Protein AF-A0A432TG39-F1 (afdb_monomer_lite)

Structure (mmCIF, N/CA/C/O backbone):
data_AF-A0A432TG39-F1
#
_entry.id   AF-A0A432TG39-F1
#
loop_
_atom_site.group_PDB
_atom_site.id
_atom_site.type_symbol
_atom_site.label_atom_id
_atom_site.label_alt_id
_atom_site.label_comp_id
_atom_site.label_asym_id
_atom_site.label_entity_id
_atom_site.label_seq_id
_atom_site.pdbx_PDB_ins_code
_atom_site.Cartn_x
_atom_site.Cartn_y
_atom_site.Cartn_z
_atom_site.occupancy
_atom_site.B_iso_or_equiv
_atom_site.auth_seq_id
_atom_site.auth_comp_id
_atom_site.auth_asym_id
_atom_site.auth_atom_id
_atom_site.pdbx_PDB_model_num
ATOM 1 N N . MET A 1 1 ? 24.230 2.345 -32.643 1.00 71.50 1 MET A N 1
ATOM 2 C CA . MET A 1 1 ? 24.298 1.499 -31.431 1.00 71.50 1 MET A CA 1
ATOM 3 C C . MET A 1 1 ? 22.951 0.822 -31.250 1.00 71.50 1 MET A C 1
ATOM 5 O O . MET A 1 1 ? 21.948 1.474 -31.507 1.00 71.50 1 MET A O 1
ATOM 9 N N . THR A 1 2 ? 22.921 -0.449 -30.846 1.00 90.81 2 THR A N 1
ATOM 10 C CA . THR A 1 2 ? 21.672 -1.199 -30.614 1.00 90.81 2 THR A CA 1
ATOM 11 C C . THR A 1 2 ? 21.435 -1.331 -29.115 1.00 90.81 2 THR A C 1
ATOM 13 O O . THR A 1 2 ? 22.387 -1.602 -28.381 1.00 90.81 2 THR A O 1
ATOM 16 N N . LEU A 1 3 ? 20.190 -1.149 -28.669 1.00 94.06 3 LEU A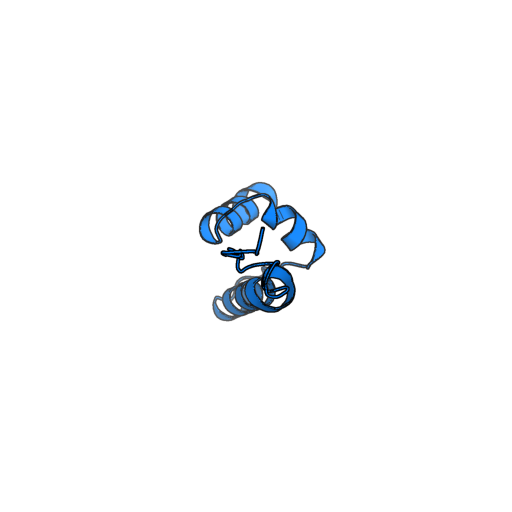 N 1
ATOM 17 C CA . LEU A 1 3 ? 19.777 -1.358 -27.280 1.00 94.06 3 LEU A CA 1
ATOM 18 C C . LEU A 1 3 ? 20.178 -2.768 -26.811 1.00 94.06 3 LEU A C 1
ATOM 20 O O . LEU A 1 3 ? 19.913 -3.747 -27.506 1.00 94.06 3 LEU A O 1
ATOM 24 N N . LYS A 1 4 ? 20.853 -2.860 -25.659 1.00 96.25 4 LYS A N 1
ATOM 25 C CA . LYS A 1 4 ? 21.365 -4.129 -25.109 1.00 96.25 4 LYS A CA 1
ATOM 26 C C . LYS A 1 4 ? 20.519 -4.677 -23.962 1.00 96.25 4 LYS A C 1
ATOM 28 O O . LYS A 1 4 ? 20.462 -5.891 -23.809 1.00 96.25 4 LYS A O 1
ATOM 33 N N . ALA A 1 5 ? 19.885 -3.8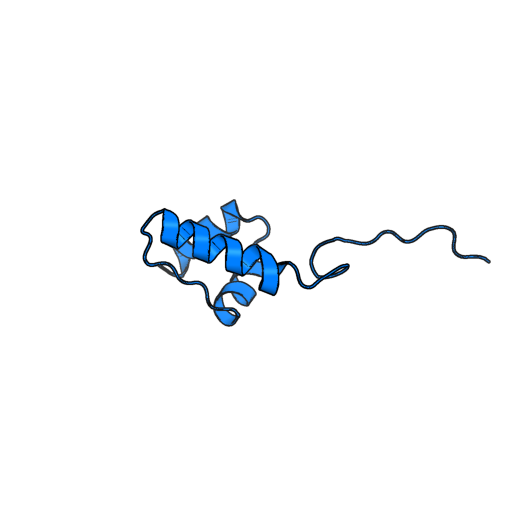07 -23.176 1.00 95.94 5 ALA A N 1
ATOM 34 C CA . ALA A 1 5 ? 19.046 -4.199 -22.049 1.00 95.94 5 ALA A CA 1
ATOM 35 C C . ALA A 1 5 ? 18.058 -3.088 -21.667 1.00 95.94 5 ALA A C 1
ATOM 37 O O . ALA A 1 5 ? 18.329 -1.908 -21.894 1.00 95.94 5 ALA A O 1
ATOM 38 N N . LEU A 1 6 ? 16.951 -3.499 -21.047 1.00 94.56 6 LEU A N 1
ATOM 39 C CA . LEU A 1 6 ? 16.007 -2.660 -20.311 1.00 94.56 6 LEU A CA 1
ATOM 40 C C . LEU A 1 6 ? 15.772 -3.322 -18.953 1.00 94.56 6 LEU A C 1
ATOM 42 O O . LEU A 1 6 ? 15.527 -4.526 -18.898 1.00 94.56 6 LEU A O 1
ATOM 46 N N . ILE A 1 7 ? 15.871 -2.545 -17.878 1.00 94.38 7 ILE A N 1
ATOM 47 C CA . ILE A 1 7 ? 15.556 -2.994 -16.521 1.00 94.38 7 ILE A CA 1
ATOM 48 C C . ILE A 1 7 ? 14.287 -2.261 -16.119 1.00 94.38 7 ILE A C 1
ATOM 50 O O . ILE A 1 7 ? 14.267 -1.032 -16.105 1.00 94.38 7 ILE A O 1
ATOM 54 N N . PHE A 1 8 ? 13.239 -3.027 -15.844 1.00 94.06 8 PHE A N 1
ATOM 55 C CA . PHE A 1 8 ? 11.956 -2.499 -15.417 1.00 94.06 8 PHE A CA 1
ATOM 56 C C . PHE A 1 8 ? 11.818 -2.700 -13.920 1.00 94.06 8 PHE A C 1
ATOM 58 O O . PHE A 1 8 ? 12.074 -3.791 -13.407 1.00 94.06 8 PHE A O 1
ATOM 65 N N . ASP A 1 9 ? 11.396 -1.640 -13.251 1.00 88.25 9 ASP A N 1
ATOM 66 C CA . ASP A 1 9 ? 10.744 -1.778 -11.961 1.00 88.25 9 ASP A CA 1
ATOM 67 C C . ASP A 1 9 ? 9.402 -2.517 -12.140 1.00 88.25 9 ASP A C 1
ATOM 69 O O . ASP A 1 9 ? 8.909 -2.675 -13.262 1.00 88.25 9 ASP A O 1
ATOM 73 N N . VAL A 1 10 ? 8.830 -3.023 -11.053 1.00 86.62 10 VAL A N 1
ATOM 74 C CA . VAL A 1 10 ? 7.596 -3.812 -11.084 1.00 86.62 10 VAL A CA 1
ATOM 75 C C . VAL A 1 10 ? 6.398 -2.900 -10.862 1.00 86.62 10 VAL A C 1
ATOM 77 O O . VAL A 1 10 ? 5.579 -2.711 -11.771 1.00 86.62 10 VAL A O 1
ATOM 80 N N . ASP A 1 11 ? 6.318 -2.311 -9.671 1.00 82.69 11 ASP A N 1
ATOM 81 C CA . ASP A 1 11 ? 5.134 -1.600 -9.205 1.00 82.69 11 ASP A CA 1
ATOM 82 C C . ASP A 1 11 ? 4.993 -0.242 -9.893 1.00 82.69 11 ASP A C 1
ATOM 84 O O . ASP A 1 11 ? 5.928 0.549 -9.979 1.00 82.69 11 ASP A O 1
ATOM 88 N N . GLY A 1 12 ? 3.826 0.016 -10.482 1.00 83.19 12 GLY A N 1
ATOM 89 C CA . GLY A 1 12 ? 3.573 1.232 -11.261 1.00 83.19 12 GLY A CA 1
ATOM 90 C C . GLY A 1 12 ? 4.299 1.299 -12.612 1.00 83.19 12 GLY A C 1
ATOM 91 O O . GLY A 1 12 ? 3.993 2.185 -13.409 1.00 83.19 12 GLY A O 1
ATOM 92 N N . THR A 1 13 ? 5.208 0.361 -12.905 1.00 89.00 13 THR A N 1
ATOM 93 C CA . THR A 1 13 ? 5.965 0.305 -14.166 1.00 89.00 13 THR A CA 1
ATOM 94 C C . THR A 1 13 ? 5.428 -0.771 -15.108 1.00 89.00 13 THR A C 1
ATOM 96 O O . THR A 1 13 ? 5.136 -0.472 -16.265 1.00 89.00 13 THR A O 1
ATOM 99 N N . LEU A 1 14 ? 5.253 -2.012 -14.637 1.00 90.81 14 LEU A N 1
ATOM 100 C CA . LEU A 1 14 ? 4.643 -3.081 -15.443 1.00 90.81 14 LEU A CA 1
ATOM 101 C C . LEU A 1 14 ? 3.112 -3.058 -15.363 1.00 90.81 14 LEU A C 1
ATOM 103 O O . LEU A 1 14 ? 2.438 -3.405 -16.332 1.00 90.81 14 LEU A O 1
ATOM 107 N N . ALA A 1 15 ? 2.567 -2.651 -14.216 1.00 86.56 15 ALA A N 1
ATOM 108 C CA . ALA A 1 15 ? 1.134 -2.520 -13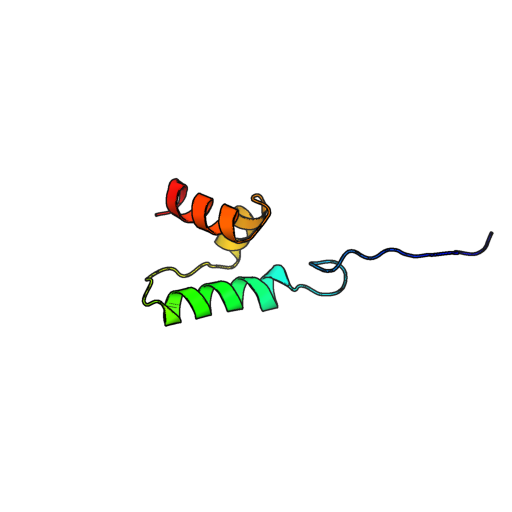.971 1.00 86.56 15 ALA A CA 1
ATOM 109 C C . ALA A 1 15 ? 0.864 -1.559 -12.802 1.00 86.56 15 ALA A C 1
ATOM 111 O O . ALA A 1 15 ? 1.745 -1.300 -11.984 1.00 86.56 15 ALA A O 1
ATOM 112 N N . ASN A 1 16 ? -0.373 -1.068 -12.678 1.00 85.31 16 ASN A N 1
ATOM 113 C CA . ASN A 1 16 ? -0.802 -0.243 -11.542 1.00 85.31 16 ASN A CA 1
ATOM 114 C C . ASN A 1 16 ? -1.126 -1.103 -10.300 1.00 85.31 16 ASN A C 1
ATOM 116 O O . ASN A 1 16 ? -2.257 -1.141 -9.813 1.00 85.31 16 ASN A O 1
ATOM 120 N N . THR A 1 17 ? -0.124 -1.839 -9.817 1.00 90.31 17 THR A N 1
ATOM 121 C CA . THR A 1 17 ? -0.237 -2.796 -8.703 1.00 90.31 17 THR A CA 1
ATOM 122 C C . THR A 1 17 ? -0.559 -2.131 -7.371 1.00 90.31 17 THR A C 1
ATOM 124 O O . THR A 1 17 ? -1.205 -2.751 -6.532 1.00 90.31 17 THR A O 1
ATOM 127 N N . GLU A 1 18 ? -0.183 -0.866 -7.177 1.00 90.94 18 GLU A N 1
ATOM 128 C CA . GLU A 1 18 ? -0.467 -0.141 -5.938 1.00 90.94 18 GLU A CA 1
ATOM 129 C C . GLU A 1 18 ? -1.971 0.067 -5.721 1.00 90.94 18 GLU A C 1
ATOM 131 O O . GLU A 1 18 ? -2.504 -0.278 -4.664 1.00 90.94 18 GLU A O 1
ATOM 136 N N . ARG A 1 19 ? -2.679 0.577 -6.735 1.00 88.19 19 ARG A N 1
ATOM 137 C CA . ARG A 1 19 ? -4.120 0.843 -6.637 1.00 88.19 19 ARG A CA 1
ATOM 138 C C . ARG A 1 19 ? -4.952 -0.432 -6.724 1.00 88.19 19 ARG A C 1
ATOM 140 O O . ARG A 1 19 ? -5.865 -0.617 -5.924 1.00 88.19 19 ARG A O 1
ATOM 147 N N . ASP A 1 20 ? -4.667 -1.272 -7.714 1.00 90.00 20 ASP A N 1
ATOM 148 C CA . ASP A 1 20 ? -5.555 -2.383 -8.068 1.00 90.00 20 ASP A CA 1
ATOM 149 C C . ASP A 1 20 ? -5.166 -3.697 -7.363 1.00 90.00 20 ASP A C 1
ATOM 151 O O . ASP A 1 20 ? -5.932 -4.658 -7.379 1.00 90.00 20 ASP A O 1
ATOM 155 N N . GLY A 1 21 ? -3.993 -3.738 -6.718 1.00 93.31 21 GLY A N 1
ATOM 156 C CA . GLY A 1 21 ? -3.488 -4.888 -5.966 1.00 93.31 21 GLY A CA 1
ATOM 157 C C . GLY A 1 21 ? -3.298 -4.584 -4.482 1.00 93.31 21 GLY A C 1
ATOM 158 O O . GLY A 1 21 ? -4.079 -5.042 -3.649 1.00 93.31 21 GLY A O 1
ATOM 159 N N . HIS A 1 22 ? -2.264 -3.814 -4.136 1.00 95.69 22 HIS A N 1
ATOM 160 C CA . HIS A 1 22 ? -1.856 -3.599 -2.746 1.00 95.69 22 HIS A CA 1
ATOM 161 C C . HIS A 1 22 ? -2.945 -2.944 -1.897 1.00 95.69 22 HIS A C 1
ATOM 163 O O . HIS A 1 22 ? -3.256 -3.466 -0.828 1.00 95.69 22 HIS A O 1
ATOM 169 N N . LEU A 1 23 ? -3.567 -1.858 -2.369 1.00 96.56 23 LEU A N 1
ATOM 170 C CA . LEU A 1 23 ? -4.656 -1.193 -1.646 1.00 96.56 23 LEU A CA 1
ATOM 171 C C . LEU A 1 23 ? -5.821 -2.146 -1.342 1.00 96.56 23 LEU A C 1
ATOM 173 O O . LEU A 1 23 ? -6.330 -2.174 -0.221 1.00 96.56 23 LEU A O 1
ATOM 177 N N . VAL A 1 24 ? -6.221 -2.949 -2.332 1.00 97.31 24 VAL A N 1
ATOM 178 C CA . VAL A 1 24 ? -7.287 -3.948 -2.179 1.00 97.31 24 VAL A CA 1
ATOM 179 C C . VAL A 1 24 ? -6.886 -4.995 -1.139 1.00 97.31 24 VAL A C 1
ATOM 181 O O . VAL A 1 24 ? -7.664 -5.281 -0.233 1.00 97.31 24 VAL A O 1
ATOM 184 N N . ALA A 1 25 ? -5.660 -5.516 -1.219 1.00 97.69 25 ALA A N 1
ATOM 185 C CA . ALA A 1 25 ? -5.153 -6.515 -0.284 1.00 97.69 25 ALA A CA 1
ATOM 186 C C . ALA A 1 25 ? -5.071 -5.995 1.162 1.00 97.69 25 ALA A C 1
ATOM 188 O O . ALA A 1 25 ? -5.427 -6.726 2.083 1.00 97.69 25 ALA A O 1
ATOM 189 N N . PHE A 1 26 ? -4.654 -4.741 1.373 1.00 97.94 26 PHE A N 1
ATOM 190 C CA . PHE A 1 26 ? -4.651 -4.127 2.705 1.00 97.94 26 PHE A CA 1
ATOM 191 C C . PHE A 1 26 ? -6.060 -4.052 3.291 1.00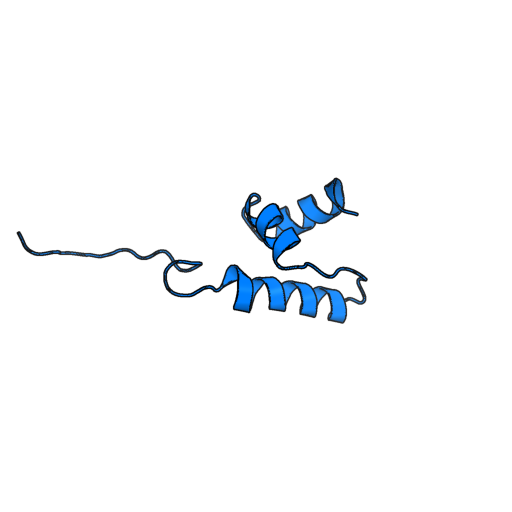 97.94 26 PHE A C 1
ATOM 193 O O . PHE A 1 26 ? -6.276 -4.534 4.398 1.00 97.94 26 PHE A O 1
ATOM 200 N N . ASN A 1 27 ? -7.020 -3.502 2.542 1.00 98.19 27 ASN A N 1
ATOM 201 C CA . ASN A 1 27 ? -8.396 -3.362 3.022 1.00 98.19 27 ASN A CA 1
ATOM 202 C C . ASN A 1 27 ? -9.047 -4.721 3.324 1.00 98.19 27 ASN A C 1
ATOM 204 O O . ASN A 1 27 ? -9.691 -4.857 4.359 1.00 98.19 27 ASN A O 1
ATOM 208 N N . LEU A 1 28 ? -8.825 -5.734 2.475 1.00 98.44 28 LEU A N 1
ATOM 209 C CA . LEU A 1 28 ? -9.304 -7.098 2.728 1.00 98.44 28 LEU A CA 1
ATOM 210 C C . LEU A 1 28 ? -8.682 -7.697 3.996 1.00 98.44 28 LEU A C 1
ATOM 212 O O . LEU A 1 28 ? -9.388 -8.292 4.803 1.00 98.44 28 LEU A O 1
ATOM 216 N N . ALA A 1 29 ? -7.376 -7.512 4.205 1.00 98.31 29 ALA A N 1
ATOM 217 C CA . ALA A 1 29 ? -6.704 -8.005 5.404 1.00 98.31 29 ALA A CA 1
ATOM 218 C C . ALA A 1 29 ? -7.191 -7.294 6.678 1.00 98.31 29 ALA A C 1
ATOM 220 O O . ALA A 1 29 ? -7.324 -7.923 7.725 1.00 98.31 29 ALA A O 1
ATOM 221 N N . PHE A 1 30 ? -7.468 -5.989 6.610 1.00 98.06 30 PHE A N 1
ATOM 222 C CA . PHE A 1 30 ? -8.030 -5.246 7.739 1.00 98.06 30 PHE A CA 1
ATOM 223 C C . PHE A 1 30 ? -9.434 -5.740 8.089 1.00 98.06 30 PHE A C 1
ATOM 225 O O . PHE A 1 30 ? -9.709 -5.977 9.264 1.00 98.06 30 PHE A O 1
ATOM 232 N N . GLU A 1 31 ? -10.278 -5.966 7.080 1.00 98.19 31 GLU A N 1
ATOM 233 C CA . GLU A 1 31 ? -11.613 -6.541 7.250 1.00 98.19 31 GLU A CA 1
ATOM 234 C C . GLU A 1 31 ? -11.554 -7.948 7.867 1.00 98.19 31 GLU A C 1
ATOM 236 O O . GLU A 1 31 ? -12.248 -8.211 8.849 1.00 98.19 31 GLU A O 1
ATOM 241 N N . GLU A 1 32 ? -10.679 -8.828 7.365 1.00 98.50 32 GLU A N 1
ATOM 242 C CA . GLU A 1 32 ? -10.490 -10.189 7.895 1.00 98.50 32 GLU A CA 1
ATOM 243 C C . GLU A 1 32 ? -10.046 -10.186 9.367 1.00 98.50 32 GLU A C 1
ATOM 245 O O . GLU A 1 32 ? -10.454 -11.042 10.154 1.00 98.50 32 GLU A O 1
ATOM 250 N N . LEU A 1 33 ? -9.250 -9.191 9.766 1.00 98.00 33 LEU A N 1
ATOM 251 C CA . LEU A 1 33 ? -8.794 -9.002 11.144 1.00 98.00 33 LEU A CA 1
ATOM 252 C C . LEU A 1 33 ? -9.795 -8.236 12.028 1.00 98.00 33 LEU A C 1
ATOM 254 O O . LEU A 1 33 ? -9.519 -8.024 13.210 1.00 98.00 33 LEU A O 1
ATOM 258 N N . GLY A 1 34 ? -10.948 -7.823 11.491 1.00 97.88 34 GLY A N 1
ATOM 259 C CA . GLY A 1 34 ? -11.973 -7.078 12.224 1.00 97.88 34 GLY A CA 1
ATOM 260 C C . GLY A 1 34 ? -11.575 -5.640 12.571 1.00 97.88 34 GLY A C 1
ATOM 261 O O . GLY A 1 34 ? -12.105 -5.067 13.524 1.00 97.88 34 GLY A O 1
ATOM 262 N N . LEU A 1 35 ? -10.630 -5.059 11.830 1.00 97.50 35 LEU A N 1
ATOM 263 C CA . LEU A 1 35 ? -10.221 -3.666 11.979 1.00 97.50 35 LEU A CA 1
ATOM 264 C C . LEU A 1 35 ? -11.179 -2.761 11.197 1.00 97.50 35 LEU A C 1
ATOM 266 O O . LEU A 1 35 ? -11.513 -3.033 10.048 1.00 97.50 35 LEU A O 1
ATOM 270 N N . ASP A 1 36 ? -11.572 -1.631 11.785 1.00 96.31 36 ASP A N 1
ATOM 271 C CA . ASP A 1 36 ? -12.445 -0.629 11.152 1.00 96.31 36 ASP A CA 1
ATOM 272 C C . ASP A 1 36 ? -11.705 0.259 10.127 1.00 96.31 36 ASP A C 1
ATOM 274 O O . ASP A 1 36 ? -12.119 1.383 9.830 1.00 96.31 36 ASP A O 1
ATOM 278 N N . TRP A 1 37 ? -10.562 -0.208 9.622 1.00 97.81 37 TRP A N 1
ATOM 279 C CA . TRP A 1 37 ? -9.672 0.557 8.760 1.00 97.81 37 TRP A CA 1
ATOM 280 C C . TRP A 1 37 ? -10.069 0.361 7.305 1.00 97.81 37 TRP A C 1
ATOM 282 O O . TRP A 1 37 ? -10.038 -0.749 6.783 1.00 97.81 37 TRP A O 1
ATOM 292 N N . VAL A 1 38 ? -10.383 1.465 6.630 1.00 97.19 38 VAL A N 1
ATOM 293 C CA . VAL A 1 38 ? -10.621 1.478 5.188 1.00 97.19 38 VAL A CA 1
ATOM 294 C C . VAL A 1 38 ? -9.763 2.568 4.577 1.00 97.19 38 VAL A C 1
ATOM 296 O O . VAL A 1 38 ? -9.994 3.762 4.779 1.00 97.19 38 VAL A O 1
ATOM 299 N N . TRP A 1 39 ? -8.749 2.161 3.826 1.00 97.88 39 TRP A N 1
ATOM 300 C CA . TRP A 1 39 ? -7.920 3.083 3.072 1.00 97.88 39 TRP A CA 1
ATOM 301 C C . TRP A 1 39 ? -8.595 3.403 1.742 1.00 97.88 39 TRP A C 1
ATOM 303 O O . TRP A 1 39 ? -8.851 2.525 0.916 1.00 97.88 39 TRP A O 1
ATOM 313 N N . SER A 1 40 ? -8.898 4.684 1.532 1.00 97.31 40 SER A N 1
ATOM 314 C CA . SER A 1 40 ? -9.322 5.192 0.228 1.00 97.31 40 SER A CA 1
ATOM 315 C C . SER A 1 40 ? -8.115 5.333 -0.699 1.00 97.31 40 SER A C 1
ATOM 317 O O . SER A 1 40 ? -6.978 5.427 -0.240 1.00 97.31 40 SER A O 1
ATOM 319 N N . ASN A 1 41 ? -8.347 5.424 -2.009 1.00 95.50 41 ASN A N 1
ATOM 320 C CA . ASN A 1 41 ? -7.266 5.687 -2.964 1.00 95.50 41 ASN A CA 1
ATOM 321 C C . ASN A 1 41 ? -6.532 7.012 -2.670 1.00 95.50 41 ASN A C 1
ATOM 323 O O . ASN A 1 41 ? -5.321 7.094 -2.839 1.00 95.50 41 ASN A O 1
ATOM 327 N N . GLU A 1 42 ? -7.24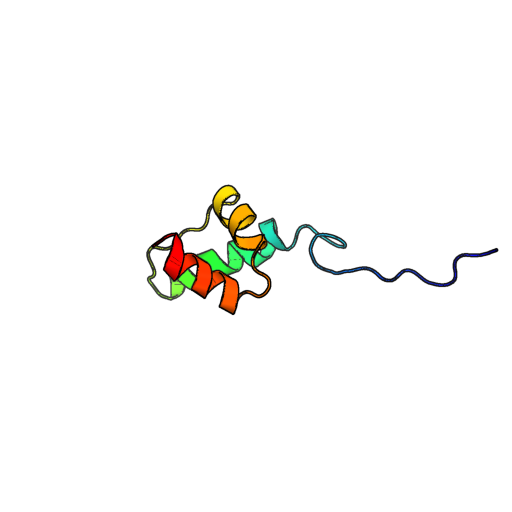8 8.040 -2.200 1.00 96.44 42 GLU A N 1
ATOM 328 C CA . GLU A 1 42 ? -6.635 9.324 -1.833 1.00 96.44 42 GLU A CA 1
ATOM 329 C C . GLU A 1 42 ? -5.735 9.195 -0.599 1.00 96.44 42 GLU A C 1
ATOM 331 O O . GLU A 1 42 ? -4.614 9.703 -0.595 1.00 96.44 42 GLU A O 1
ATOM 336 N N . LEU A 1 43 ? -6.204 8.500 0.443 1.00 96.62 43 LEU A N 1
ATOM 337 C CA . LEU A 1 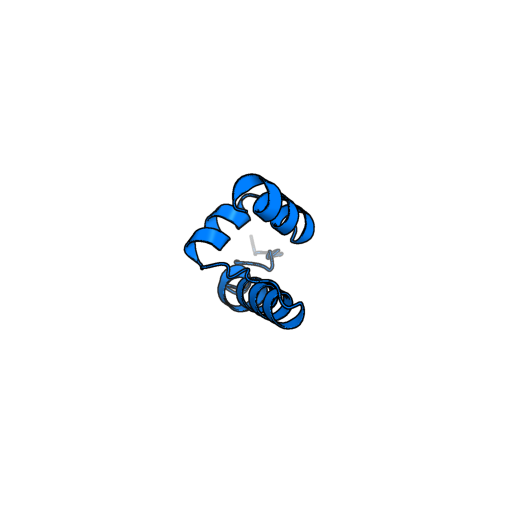43 ? -5.396 8.251 1.634 1.00 96.62 43 LEU A CA 1
ATOM 338 C C . LEU A 1 43 ? -4.189 7.379 1.288 1.00 96.62 43 LEU A C 1
ATOM 340 O O . LEU A 1 43 ? -3.071 7.695 1.681 1.00 96.62 43 LEU A O 1
ATOM 344 N N . TYR A 1 44 ? -4.401 6.317 0.514 1.00 96.19 44 TYR A N 1
ATOM 345 C CA . TYR A 1 44 ? -3.335 5.409 0.126 1.00 96.19 44 TYR A CA 1
ATOM 346 C C . TYR A 1 44 ? -2.238 6.125 -0.658 1.00 96.19 44 TYR A C 1
ATOM 348 O O . TYR A 1 44 ? -1.068 5.913 -0.372 1.00 96.19 44 TYR A O 1
ATOM 356 N N . HIS A 1 45 ? -2.596 7.051 -1.554 1.00 94.19 45 HIS A N 1
ATOM 357 C CA . HIS A 1 45 ? -1.617 7.863 -2.276 1.00 94.19 45 HIS A CA 1
ATOM 358 C C . HIS A 1 45 ? -0.703 8.670 -1.339 1.00 94.19 45 HIS A C 1
ATOM 360 O O . HIS A 1 45 ? 0.493 8.736 -1.587 1.00 94.19 45 HIS A O 1
ATOM 366 N N . LYS A 1 46 ? -1.232 9.213 -0.233 1.00 95.75 46 LYS A N 1
ATOM 367 C CA . LYS A 1 46 ? -0.423 9.892 0.802 1.00 95.75 46 LYS A CA 1
ATOM 368 C C . LYS A 1 46 ? 0.459 8.899 1.564 1.00 95.75 46 LYS A C 1
ATOM 370 O O . LYS A 1 46 ? 1.610 9.178 1.866 1.00 95.75 46 LYS A O 1
ATOM 375 N N . LEU A 1 47 ? -0.069 7.711 1.852 1.00 96.12 47 LEU A N 1
ATOM 376 C CA . LEU A 1 47 ? 0.664 6.646 2.540 1.00 96.12 47 LEU A CA 1
ATOM 377 C C . LEU A 1 47 ? 1.785 6.020 1.681 1.00 96.12 47 LEU A C 1
ATOM 379 O O . LEU A 1 47 ? 2.692 5.394 2.236 1.00 96.12 47 LEU A O 1
ATOM 383 N N . LEU A 1 48 ? 1.753 6.174 0.351 1.00 93.88 48 LEU A N 1
ATOM 384 C CA . LEU A 1 48 ? 2.811 5.703 -0.555 1.00 93.88 48 LEU A CA 1
ATOM 385 C C . LEU A 1 48 ? 4.138 6.453 -0.386 1.00 93.88 48 LEU A C 1
ATOM 387 O O . LEU A 1 48 ? 5.176 5.878 -0.711 1.00 93.88 48 LEU A O 1
ATOM 391 N N . ASP A 1 49 ? 4.131 7.655 0.202 1.00 92.88 49 ASP A N 1
ATOM 392 C CA . ASP A 1 49 ? 5.357 8.387 0.557 1.00 92.88 49 ASP A CA 1
ATOM 393 C C . ASP A 1 49 ? 6.218 7.613 1.575 1.00 92.88 49 ASP A C 1
ATOM 395 O O . ASP A 1 49 ? 7.431 7.818 1.672 1.00 92.88 49 ASP A O 1
ATOM 399 N N . VAL A 1 50 ? 5.609 6.673 2.311 1.00 93.38 50 VAL A N 1
ATOM 400 C CA . VAL A 1 50 ? 6.307 5.719 3.176 1.00 93.38 50 VAL A CA 1
ATOM 401 C C . VAL A 1 50 ? 6.492 4.398 2.437 1.00 93.38 50 VAL A C 1
ATOM 403 O O . VAL A 1 50 ? 5.533 3.692 2.106 1.00 93.38 50 VAL A O 1
ATOM 406 N N . THR A 1 51 ? 7.751 4.033 2.200 1.00 88.75 51 THR A N 1
ATOM 407 C CA . THR A 1 51 ? 8.110 2.776 1.540 1.00 88.75 51 THR A CA 1
ATOM 408 C C . THR A 1 51 ? 7.950 1.580 2.481 1.00 88.75 51 THR A C 1
ATOM 410 O O . THR A 1 51 ? 8.271 1.634 3.667 1.00 88.75 51 THR A O 1
ATOM 413 N N . GLY A 1 52 ? 7.466 0.464 1.930 1.00 91.62 52 GLY A N 1
ATOM 414 C CA . GLY A 1 52 ? 7.278 -0.793 2.656 1.00 91.62 52 GLY A CA 1
ATOM 415 C C . GLY A 1 52 ? 5.971 -0.867 3.455 1.00 91.62 52 GLY A C 1
ATOM 416 O O . GLY A 1 52 ? 5.648 0.002 4.263 1.00 91.62 52 GLY A O 1
ATOM 417 N N . GLY A 1 53 ? 5.231 -1.966 3.278 1.00 94.38 53 GLY A N 1
ATOM 418 C CA . GLY A 1 53 ? 3.887 -2.130 3.849 1.00 94.38 53 GLY A CA 1
ATOM 419 C C . GLY A 1 53 ? 3.822 -2.051 5.379 1.00 94.38 53 GLY A C 1
ATOM 420 O O . GLY A 1 53 ? 2.913 -1.434 5.924 1.00 94.38 53 GLY A O 1
ATOM 421 N N . GLN A 1 54 ? 4.807 -2.608 6.092 1.00 96.38 54 GLN A N 1
ATOM 422 C CA . GLN A 1 54 ? 4.832 -2.553 7.562 1.00 96.38 54 GLN A CA 1
ATOM 423 C C . GLN A 1 54 ? 5.037 -1.129 8.091 1.00 96.38 54 GLN A C 1
ATOM 425 O O . GLN A 1 54 ? 4.348 -0.705 9.020 1.00 96.38 54 GLN A O 1
ATOM 430 N N . LEU A 1 55 ? 5.970 -0.380 7.495 1.00 96.94 55 LEU A N 1
ATOM 431 C CA . LEU A 1 55 ? 6.215 1.012 7.873 1.00 96.94 55 LEU A CA 1
ATOM 432 C C . LEU A 1 55 ? 5.011 1.885 7.526 1.00 96.94 55 LEU A C 1
ATOM 434 O O . LEU A 1 55 ? 4.642 2.745 8.319 1.00 96.94 55 LEU A O 1
ATOM 438 N N . ARG A 1 56 ? 4.353 1.604 6.398 1.00 97.44 56 ARG A N 1
ATOM 439 C CA . ARG A 1 56 ? 3.124 2.277 5.980 1.00 97.44 56 ARG A CA 1
ATOM 440 C C . ARG A 1 56 ? 1.981 2.092 6.972 1.00 97.44 56 ARG A C 1
ATOM 442 O O . ARG A 1 56 ? 1.357 3.074 7.360 1.00 97.44 56 ARG A O 1
ATOM 449 N N . ILE A 1 57 ? 1.747 0.861 7.435 1.00 97.56 57 ILE A N 1
ATOM 450 C CA . ILE A 1 57 ? 0.756 0.586 8.489 1.00 97.56 57 ILE A CA 1
ATOM 451 C C . ILE A 1 57 ? 1.122 1.345 9.768 1.00 97.56 57 ILE A C 1
ATOM 453 O O . ILE A 1 57 ? 0.265 1.984 10.370 1.00 97.56 57 ILE A O 1
ATOM 457 N N . LYS A 1 58 ? 2.397 1.325 10.173 1.00 97.44 58 LYS A N 1
ATOM 458 C CA . LYS A 1 58 ? 2.850 2.041 11.372 1.00 97.44 58 LYS A CA 1
ATOM 459 C C . LYS A 1 58 ? 2.642 3.556 11.261 1.00 97.44 58 LYS A C 1
ATOM 461 O O . LYS A 1 58 ? 2.203 4.174 12.223 1.00 97.44 58 LYS A O 1
ATOM 466 N N . HIS A 1 59 ? 2.939 4.142 10.104 1.00 97.56 59 HIS A N 1
ATOM 467 C CA . HIS A 1 59 ? 2.689 5.556 9.829 1.00 97.56 59 HIS A CA 1
ATOM 468 C C . HIS A 1 59 ? 1.192 5.883 9.883 1.00 97.56 59 HIS A C 1
ATOM 470 O O . HIS A 1 59 ? 0.803 6.828 10.560 1.00 97.56 59 HIS A O 1
ATOM 476 N N . TYR A 1 60 ? 0.344 5.052 9.266 1.00 97.62 60 TYR A N 1
ATOM 477 C CA . TYR A 1 60 ? -1.111 5.201 9.346 1.00 97.62 60 TYR A CA 1
ATOM 478 C C . TYR A 1 60 ? -1.614 5.214 10.798 1.00 97.62 60 TYR A C 1
ATOM 480 O O . TYR A 1 60 ? -2.371 6.104 11.173 1.00 97.62 60 TYR A O 1
ATOM 488 N N . VAL A 1 61 ? -1.156 4.268 11.623 1.00 97.19 61 VAL A N 1
ATOM 489 C CA . VAL A 1 61 ? -1.553 4.183 13.038 1.00 97.19 61 VAL A CA 1
ATOM 490 C C . VAL A 1 61 ? -1.108 5.407 13.840 1.00 97.19 61 VAL A C 1
ATOM 492 O O . VAL A 1 61 ? -1.825 5.818 14.740 1.00 97.19 61 VAL A O 1
ATOM 495 N N . ASN A 1 62 ? 0.056 5.983 13.538 1.00 97.06 62 ASN A N 1
ATOM 496 C CA . ASN A 1 62 ? 0.570 7.132 14.284 1.00 97.06 62 ASN A CA 1
ATOM 497 C C . ASN A 1 62 ? -0.104 8.457 13.902 1.00 97.06 62 ASN A C 1
ATOM 499 O O . ASN A 1 62 ? -0.283 9.308 14.768 1.00 97.06 62 ASN A O 1
ATOM 503 N N . ASP A 1 63 ? -0.412 8.646 12.616 1.00 96.06 63 ASP A N 1
ATOM 504 C CA . ASP A 1 63 ? -0.735 9.970 12.068 1.00 96.06 63 ASP A CA 1
ATOM 505 C C . ASP A 1 63 ? -2.187 10.100 11.564 1.00 96.06 63 ASP A C 1
ATOM 507 O O . ASP A 1 63 ? -2.635 11.209 11.269 1.00 96.06 63 ASP A O 1
ATOM 511 N N . TYR A 1 64 ? -2.941 8.995 11.467 1.00 94.00 64 TYR A N 1
ATOM 512 C CA . TYR A 1 64 ? -4.306 8.975 10.913 1.00 94.00 64 TYR A CA 1
ATOM 513 C C . TYR A 1 64 ? -5.346 8.233 11.773 1.00 94.00 64 TYR A C 1
ATOM 515 O O . TYR A 1 64 ? -6.536 8.290 11.442 1.00 94.00 64 TYR A O 1
ATOM 523 N N . LYS A 1 65 ? -4.939 7.545 12.847 1.00 88.94 65 LYS A N 1
ATOM 524 C CA . LYS A 1 65 ? -5.835 6.918 13.833 1.00 88.94 65 LYS A CA 1
ATOM 525 C C . LYS A 1 65 ? -5.632 7.507 15.218 1.00 88.94 65 LYS A C 1
ATOM 527 O O . LYS A 1 65 ? -6.658 7.595 15.927 1.00 88.94 65 LYS A O 1
#

pLDDT: mean 94.02, std 4.87, range [71.5, 98.5]

Foldseek 3Di:
DDDDDDDFDDDPTVDVCQVPPVLVVVQVVCVVVVHPDHDDPVNSVVLVVDPDDVVSVVCCVVPPD

Secondary structure (DSSP, 8-state):
---------SBTTTB-HIIIIIHHHHHHHHHHTT------HHHHHHHTTS-SHHHHHHHHHHHT-

Sequence (65 aa):
MTLKALIFDVDGTLANTERDGHLVAFNLAFEELGLDWVWSNELYHKLLDVTGGQLRIKHYVNDYK

Radius of gyration: 15.31 Å; chains: 1; bounding box: 37×20×46 Å